Protein AF-A0A2V9V6I6-F1 (afdb_monomer_lite)

Sequence (101 aa):
MLLALAAGFSSFAAPSWWASCIDMSPNYSGSLSGLMNTCANVAGGIAPIMTAHLATAFGWTTALDVAALVSFSGGVIWLAVDASDNIETDAEYRLREVGAI

Secondary structure (DSSP, 8-state):
-HHHHHHHHHHHHHHHHHHHHHHS-TTTHHHHHHHHHHHHHHHHHHHHHHHHHHHHHH-HHHHHHHHHHHHHHHHHHHTT--TT--HHHHHHHHHHHTT--

pLDDT: mean 71.97, std 7.77, range [55.78, 87.06]

Radius of gyration: 18.51 Å; chains: 1; bounding box: 33×31×56 Å

Structure (mmCIF, N/CA/C/O backbone):
data_AF-A0A2V9V6I6-F1
#
_entry.id   AF-A0A2V9V6I6-F1
#
loop_
_atom_site.group_PDB
_atom_site.id
_atom_site.type_symbol
_atom_site.label_atom_id
_atom_site.label_alt_id
_atom_site.label_comp_id
_atom_site.label_asym_id
_atom_site.label_entity_id
_atom_site.label_seq_id
_atom_site.pdbx_PDB_ins_code
_atom_site.Cartn_x
_atom_site.Cartn_y
_atom_site.Cartn_z
_atom_site.occupancy
_atom_site.B_iso_or_equiv
_atom_site.auth_seq_id
_atom_site.auth_comp_id
_atom_site.auth_asym_id
_atom_site.auth_atom_id
_atom_site.pdbx_PDB_model_num
ATOM 1 N N . MET A 1 1 ? -2.659 -17.342 13.692 1.00 61.59 1 MET A N 1
ATOM 2 C CA . MET A 1 1 ? -2.327 -18.184 12.518 1.00 61.59 1 MET A CA 1
ATOM 3 C C . MET A 1 1 ? -2.794 -17.571 11.202 1.00 61.59 1 MET A C 1
ATOM 5 O O . MET A 1 1 ? -1.963 -17.448 10.319 1.00 61.59 1 MET A O 1
ATOM 9 N N . LEU A 1 2 ? -4.038 -17.084 11.084 1.00 75.44 2 LEU A N 1
ATOM 10 C CA . LEU A 1 2 ? -4.510 -16.371 9.878 1.00 75.44 2 LEU A CA 1
ATOM 11 C C . LEU A 1 2 ? -3.657 -15.137 9.511 1.00 75.44 2 LEU A C 1
ATOM 13 O O . LEU A 1 2 ? -3.282 -14.981 8.357 1.00 75.44 2 LEU A O 1
ATOM 17 N N . LEU A 1 3 ? -3.259 -14.321 10.497 1.00 73.62 3 LEU A N 1
ATOM 18 C CA . LEU A 1 3 ? -2.370 -13.166 10.271 1.00 73.62 3 LEU A CA 1
ATOM 19 C C . LEU A 1 3 ? -0.971 -13.562 9.774 1.00 73.62 3 LEU A C 1
ATOM 21 O O . LEU A 1 3 ? -0.406 -12.883 8.927 1.00 73.62 3 LEU A O 1
ATOM 25 N N . ALA A 1 4 ? -0.420 -14.669 10.280 1.00 78.75 4 ALA A N 1
ATOM 26 C CA . ALA A 1 4 ? 0.888 -15.164 9.847 1.00 78.75 4 ALA A CA 1
ATOM 27 C C . ALA A 1 4 ? 0.831 -15.700 8.411 1.00 78.75 4 ALA A C 1
ATOM 29 O O . ALA A 1 4 ? 1.759 -15.486 7.639 1.00 78.75 4 ALA A O 1
ATOM 30 N N . LEU A 1 5 ? -0.281 -16.344 8.039 1.00 79.00 5 LEU A N 1
ATOM 31 C CA . LEU A 1 5 ? -0.520 -16.785 6.670 1.00 79.00 5 LEU A CA 1
ATOM 32 C C . LEU A 1 5 ? -0.643 -15.584 5.721 1.00 79.00 5 LEU A C 1
ATOM 34 O O . LEU A 1 5 ? 0.020 -15.563 4.690 1.00 79.00 5 LEU A O 1
ATOM 38 N N . ALA A 1 6 ? -1.407 -14.555 6.104 1.00 75.81 6 ALA A N 1
ATOM 39 C CA . ALA A 1 6 ? -1.513 -13.311 5.341 1.00 75.81 6 ALA A CA 1
ATOM 40 C C . ALA A 1 6 ? -0.147 -12.618 5.172 1.00 75.81 6 ALA A C 1
ATOM 42 O O . ALA A 1 6 ? 0.223 -12.262 4.058 1.00 75.81 6 ALA A O 1
ATOM 43 N N . ALA A 1 7 ? 0.646 -12.508 6.244 1.00 75.06 7 ALA A N 1
ATOM 44 C CA . ALA A 1 7 ? 2.001 -11.956 6.178 1.00 75.06 7 ALA A CA 1
ATOM 45 C C . ALA A 1 7 ? 2.937 -12.789 5.279 1.00 75.06 7 ALA A C 1
ATOM 47 O O . ALA A 1 7 ? 3.765 -12.229 4.557 1.00 75.06 7 ALA A O 1
ATOM 48 N N . GLY A 1 8 ? 2.781 -14.116 5.284 1.00 76.88 8 GLY A N 1
ATOM 49 C CA . GLY A 1 8 ? 3.482 -15.020 4.374 1.00 76.88 8 GLY A CA 1
ATOM 50 C C . GLY A 1 8 ? 3.141 -14.752 2.905 1.00 76.88 8 GLY A C 1
ATOM 51 O O . GLY A 1 8 ? 4.050 -14.600 2.093 1.00 76.88 8 GLY A O 1
ATOM 52 N N . PHE A 1 9 ? 1.855 -14.607 2.570 1.00 76.25 9 PHE A N 1
ATOM 53 C CA . PHE A 1 9 ? 1.419 -14.260 1.211 1.00 76.25 9 PHE A CA 1
ATOM 54 C C . PHE A 1 9 ? 1.922 -12.881 0.765 1.00 76.25 9 PHE A C 1
ATOM 56 O O . PHE A 1 9 ? 2.436 -12.755 -0.345 1.00 76.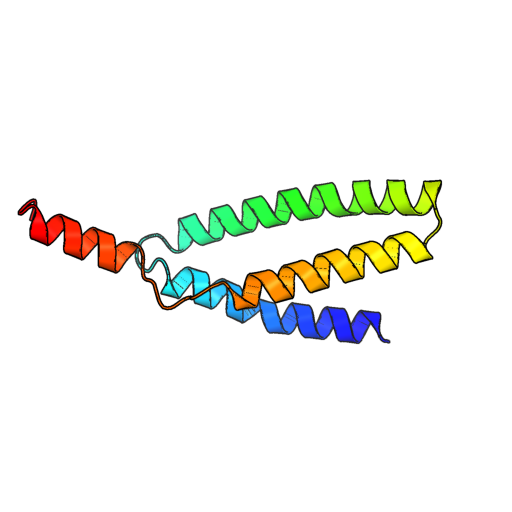25 9 PHE A O 1
ATOM 63 N N . SER A 1 10 ? 1.873 -11.867 1.633 1.00 75.25 10 SER A N 1
ATOM 64 C CA . SER A 1 10 ? 2.431 -10.540 1.328 1.00 75.25 10 SER A CA 1
ATOM 65 C C . SER A 1 10 ? 3.940 -10.579 1.075 1.00 75.25 10 SER A C 1
ATOM 67 O O . SER A 1 10 ? 4.449 -9.857 0.220 1.00 75.25 10 SER A O 1
ATOM 69 N N . SER A 1 11 ? 4.662 -11.453 1.781 1.00 75.19 11 SER A N 1
ATOM 70 C CA . SER A 1 11 ? 6.103 -11.644 1.575 1.00 75.19 11 SER A CA 1
ATOM 71 C C . SER A 1 11 ? 6.406 -12.360 0.257 1.00 75.19 11 SER A C 1
ATOM 73 O O . SER A 1 11 ? 7.461 -12.148 -0.328 1.00 75.19 11 SER A O 1
ATOM 75 N N . PHE A 1 12 ? 5.476 -13.177 -0.241 1.00 75.12 12 PHE A N 1
ATOM 76 C CA . PHE A 1 12 ? 5.594 -13.829 -1.545 1.00 75.12 12 PHE A CA 1
ATOM 77 C C . PHE A 1 12 ? 5.329 -12.865 -2.707 1.00 75.12 12 PHE A C 1
ATOM 79 O O . PHE A 1 12 ? 5.919 -13.009 -3.773 1.00 75.12 12 PHE A O 1
ATOM 86 N N . ALA A 1 13 ? 4.494 -11.847 -2.483 1.00 71.31 13 ALA A N 1
ATOM 87 C CA . ALA A 1 13 ? 4.304 -10.754 -3.430 1.00 71.31 13 ALA A CA 1
ATOM 88 C C . ALA A 1 13 ? 5.526 -9.821 -3.501 1.00 71.31 13 ALA A C 1
ATOM 90 O O . ALA A 1 13 ? 5.706 -9.163 -4.519 1.00 71.31 13 ALA A O 1
ATOM 91 N N . ALA A 1 14 ? 6.383 -9.789 -2.465 1.00 73.25 14 ALA A N 1
ATOM 92 C CA . ALA A 1 14 ? 7.625 -9.005 -2.428 1.00 73.25 14 ALA A CA 1
ATOM 93 C C . ALA A 1 14 ? 8.408 -9.015 -3.756 1.00 73.25 14 ALA A C 1
ATOM 95 O O . ALA A 1 14 ? 8.501 -7.979 -4.407 1.00 73.25 14 ALA A O 1
ATOM 96 N N . PRO A 1 15 ? 8.926 -10.164 -4.216 1.00 73.00 15 PRO A N 1
ATOM 97 C CA . PRO A 1 15 ? 9.731 -10.227 -5.431 1.00 73.00 15 PRO A CA 1
ATOM 98 C C . PRO A 1 15 ? 8.979 -9.814 -6.701 1.00 73.00 15 PRO A C 1
ATOM 100 O O . PRO A 1 15 ? 9.610 -9.259 -7.596 1.00 73.00 15 PRO A O 1
ATOM 103 N N . SER A 1 16 ? 7.661 -10.044 -6.798 1.00 75.19 16 SER A N 1
ATOM 104 C CA . SER A 1 16 ? 6.916 -9.724 -8.022 1.00 75.19 16 SER A CA 1
ATOM 105 C C . SER A 1 16 ? 6.827 -8.223 -8.276 1.00 75.19 16 SER A C 1
ATOM 107 O O . SER A 1 16 ? 6.958 -7.815 -9.423 1.00 75.19 16 SER A O 1
ATOM 109 N N . TRP A 1 17 ? 6.690 -7.387 -7.239 1.00 70.50 17 TRP A N 1
ATOM 110 C CA . TRP A 1 17 ? 6.644 -5.938 -7.459 1.00 70.50 17 TRP A CA 1
ATOM 111 C C . TRP A 1 17 ? 7.997 -5.316 -7.769 1.00 70.50 17 TRP A C 1
ATOM 113 O O . TRP A 1 17 ? 8.079 -4.414 -8.599 1.00 70.50 17 TRP A O 1
ATOM 123 N N . TRP A 1 18 ? 9.067 -5.851 -7.186 1.00 72.00 18 TRP A N 1
ATOM 124 C CA . TRP A 1 18 ? 10.424 -5.470 -7.570 1.00 72.00 18 TRP A CA 1
ATOM 125 C C . TRP A 1 18 ? 10.746 -5.865 -9.013 1.00 72.00 18 TRP A C 1
ATOM 127 O O . TRP A 1 18 ? 11.323 -5.058 -9.738 1.00 72.00 18 TRP A O 1
ATOM 137 N N . ALA A 1 19 ? 10.344 -7.066 -9.441 1.00 72.69 19 ALA A N 1
ATOM 138 C CA . ALA A 1 19 ? 10.527 -7.528 -10.814 1.00 72.69 19 ALA A CA 1
ATOM 139 C C . ALA A 1 19 ? 9.767 -6.646 -11.816 1.00 72.69 19 ALA A C 1
ATOM 141 O O . ALA A 1 19 ? 10.376 -6.165 -12.764 1.00 72.69 19 ALA A O 1
ATOM 142 N N . SER A 1 20 ? 8.496 -6.317 -11.550 1.00 70.75 20 SER A N 1
ATOM 143 C CA . SER A 1 20 ? 7.720 -5.412 -12.411 1.00 70.75 20 SER A CA 1
ATOM 144 C C . SER A 1 20 ? 8.353 -4.023 -12.546 1.00 70.75 20 SER A C 1
ATOM 146 O O . SER A 1 20 ? 8.335 -3.454 -13.630 1.00 70.75 20 SER A O 1
ATOM 148 N N . CYS A 1 21 ? 8.960 -3.470 -11.489 1.00 66.75 21 CYS A N 1
ATOM 149 C CA . CYS A 1 21 ? 9.686 -2.199 -11.588 1.00 66.75 21 CYS A CA 1
ATOM 150 C C . CYS A 1 21 ? 10.977 -2.285 -12.421 1.00 66.75 21 CYS A C 1
ATOM 152 O O . CYS A 1 21 ? 11.404 -1.284 -12.995 1.00 66.75 21 CYS A O 1
ATOM 154 N N . ILE A 1 22 ? 11.630 -3.448 -12.446 1.00 69.25 22 ILE A N 1
ATOM 155 C CA . ILE A 1 22 ? 12.825 -3.687 -13.264 1.00 69.25 22 ILE A CA 1
ATOM 156 C C . ILE A 1 22 ? 12.425 -3.864 -14.730 1.00 69.25 22 ILE A C 1
ATOM 158 O O . ILE A 1 22 ? 13.046 -3.241 -15.588 1.00 69.25 22 ILE A O 1
ATOM 162 N N . ASP A 1 23 ? 11.373 -4.643 -14.994 1.00 66.81 23 ASP A N 1
ATOM 163 C CA . ASP A 1 23 ? 10.858 -4.864 -16.345 1.00 66.81 23 ASP A CA 1
ATOM 164 C C . ASP A 1 23 ? 10.339 -3.554 -16.956 1.00 66.81 23 ASP A C 1
ATOM 166 O O . ASP A 1 23 ? 10.794 -3.172 -18.025 1.00 66.81 23 ASP A O 1
ATOM 170 N N . MET A 1 24 ? 9.513 -2.784 -16.236 1.00 63.50 24 MET A N 1
ATOM 171 C CA . MET A 1 24 ? 8.875 -1.558 -16.747 1.00 63.50 24 MET A CA 1
ATOM 172 C C . MET A 1 24 ? 9.845 -0.380 -16.997 1.00 63.50 24 MET A C 1
ATOM 174 O O . MET A 1 24 ? 9.483 0.592 -17.664 1.00 63.50 24 MET A O 1
ATOM 178 N N . SER A 1 25 ? 11.064 -0.422 -16.443 1.00 59.84 25 SER A N 1
ATOM 179 C CA . SER A 1 25 ? 12.044 0.676 -16.491 1.00 59.84 25 SER A CA 1
ATOM 180 C C . SER A 1 25 ? 13.500 0.156 -16.486 1.00 59.84 25 SER A C 1
ATOM 182 O O . SER A 1 25 ? 14.201 0.299 -15.474 1.00 59.84 25 SER A O 1
ATOM 184 N N . PRO A 1 26 ? 14.009 -0.399 -17.599 1.00 60.16 26 PRO A N 1
ATOM 185 C CA . PRO A 1 26 ? 15.340 -1.005 -17.644 1.00 60.16 26 PRO A CA 1
ATOM 186 C C . PRO A 1 26 ? 16.507 -0.021 -17.408 1.00 60.16 26 PRO A C 1
ATOM 188 O O . PRO A 1 26 ? 17.480 -0.414 -16.763 1.00 60.16 26 PRO A O 1
ATOM 191 N N . ASN A 1 27 ? 16.430 1.256 -17.820 1.00 59.31 27 ASN A N 1
ATOM 192 C CA . ASN A 1 27 ? 17.491 2.248 -17.552 1.00 59.31 27 ASN A CA 1
ATOM 193 C C . ASN A 1 27 ? 17.288 3.064 -16.257 1.00 59.31 27 ASN A C 1
ATOM 195 O O . ASN A 1 27 ? 18.272 3.482 -15.646 1.00 59.31 27 ASN A O 1
ATOM 199 N N . TYR A 1 28 ? 16.046 3.265 -15.788 1.00 63.62 28 TYR A N 1
ATOM 200 C CA . TYR A 1 28 ? 15.731 4.047 -14.571 1.00 63.62 28 TYR A CA 1
ATOM 201 C C . TYR A 1 28 ? 15.188 3.210 -13.398 1.00 63.62 28 TYR A C 1
ATOM 203 O O . TYR A 1 28 ? 14.572 3.745 -12.471 1.00 63.62 28 TYR A O 1
ATOM 211 N N . SER A 1 29 ? 15.448 1.896 -13.395 1.00 64.81 29 SER A N 1
ATOM 212 C CA . SER A 1 29 ? 14.959 0.947 -12.378 1.00 64.81 29 SER A CA 1
ATOM 213 C C . SER A 1 29 ? 15.254 1.405 -10.939 1.00 64.81 29 SER A C 1
ATOM 215 O O . SER A 1 29 ? 14.417 1.268 -10.046 1.00 64.81 29 SER A O 1
ATOM 217 N N . GLY A 1 30 ? 16.410 2.045 -10.715 1.00 66.19 30 GLY A N 1
ATOM 218 C CA . GLY A 1 30 ? 16.792 2.604 -9.415 1.00 66.19 30 GLY A CA 1
ATOM 219 C C . GLY A 1 30 ? 15.914 3.774 -8.947 1.00 66.19 30 GLY A C 1
ATOM 220 O O . GLY A 1 30 ? 15.594 3.861 -7.762 1.00 66.19 30 GLY A O 1
ATOM 221 N N . SER A 1 31 ? 15.479 4.651 -9.856 1.00 72.31 31 SER A N 1
ATOM 222 C CA . SER A 1 31 ? 14.596 5.781 -9.534 1.00 72.31 31 SER A CA 1
ATOM 223 C C . SER A 1 31 ? 13.162 5.323 -9.278 1.00 72.31 31 SER A C 1
ATOM 225 O O . SER A 1 31 ? 12.537 5.799 -8.330 1.00 72.31 31 SER A O 1
ATOM 227 N N . LEU A 1 32 ? 12.663 4.362 -10.065 1.00 70.06 32 LEU A N 1
ATOM 228 C CA . LEU A 1 32 ? 11.335 3.772 -9.871 1.00 70.06 32 LEU A CA 1
ATOM 229 C C . LEU A 1 32 ? 11.259 2.999 -8.542 1.00 70.06 32 LEU A C 1
ATOM 231 O O . LEU A 1 32 ? 10.335 3.193 -7.754 1.00 70.06 32 LEU A O 1
ATOM 235 N N . SER A 1 33 ? 12.295 2.213 -8.240 1.00 73.06 33 SER A N 1
ATOM 236 C CA . SER A 1 33 ? 12.503 1.582 -6.932 1.00 73.06 33 SER A CA 1
ATOM 237 C C . SER A 1 33 ? 12.544 2.602 -5.786 1.00 73.06 33 SER A C 1
ATOM 239 O O . SER A 1 33 ? 11.911 2.409 -4.745 1.00 73.06 33 SER A O 1
ATOM 241 N N . GLY A 1 34 ? 13.248 3.721 -5.976 1.00 78.31 34 GLY A N 1
ATOM 242 C CA . GLY A 1 34 ? 13.305 4.806 -4.998 1.00 78.31 34 GLY A CA 1
ATOM 243 C C . GLY A 1 34 ? 11.934 5.429 -4.726 1.00 78.31 34 GLY A C 1
ATOM 244 O O . GLY A 1 34 ? 11.558 5.616 -3.566 1.00 78.31 34 GLY A O 1
ATOM 245 N N . LEU A 1 35 ? 11.151 5.696 -5.774 1.00 79.88 35 LEU A N 1
ATOM 246 C CA . LEU A 1 35 ? 9.783 6.205 -5.655 1.00 79.88 35 LEU A CA 1
ATOM 247 C C . LEU A 1 35 ? 8.905 5.224 -4.878 1.00 79.88 35 LEU A C 1
ATOM 249 O O . LEU A 1 35 ? 8.242 5.609 -3.917 1.00 79.88 35 LEU A O 1
ATOM 253 N N . MET A 1 36 ? 8.973 3.947 -5.233 1.00 77.81 36 MET A N 1
ATOM 254 C CA . MET A 1 36 ? 8.246 2.879 -4.561 1.00 77.81 36 MET A CA 1
ATOM 255 C C . MET A 1 36 ? 8.588 2.780 -3.070 1.00 77.81 36 MET A C 1
ATOM 257 O O . MET A 1 36 ? 7.692 2.667 -2.234 1.00 77.81 36 MET A O 1
ATOM 261 N N . ASN A 1 37 ? 9.867 2.901 -2.712 1.00 79.50 37 ASN A N 1
ATOM 262 C CA . ASN A 1 37 ? 10.309 2.897 -1.318 1.00 79.50 37 ASN A CA 1
ATOM 263 C C . ASN A 1 37 ? 9.823 4.147 -0.565 1.00 79.50 37 ASN A C 1
ATOM 265 O O . ASN A 1 37 ? 9.428 4.074 0.599 1.00 79.50 37 ASN A O 1
ATOM 269 N N . THR A 1 38 ? 9.780 5.295 -1.242 1.00 84.50 38 THR A N 1
ATOM 270 C CA . THR A 1 38 ? 9.252 6.542 -0.674 1.00 84.50 38 THR A CA 1
ATOM 271 C C . THR A 1 38 ? 7.757 6.410 -0.382 1.00 84.50 38 THR A C 1
ATOM 273 O O . THR A 1 38 ? 7.317 6.690 0.732 1.00 84.50 38 THR A O 1
ATOM 276 N N . CYS A 1 39 ? 6.982 5.898 -1.342 1.00 82.62 39 CYS A N 1
ATOM 277 C CA . CYS A 1 39 ? 5.562 5.606 -1.166 1.00 82.62 39 CYS A CA 1
ATOM 278 C C . CYS A 1 39 ? 5.327 4.592 -0.039 1.00 8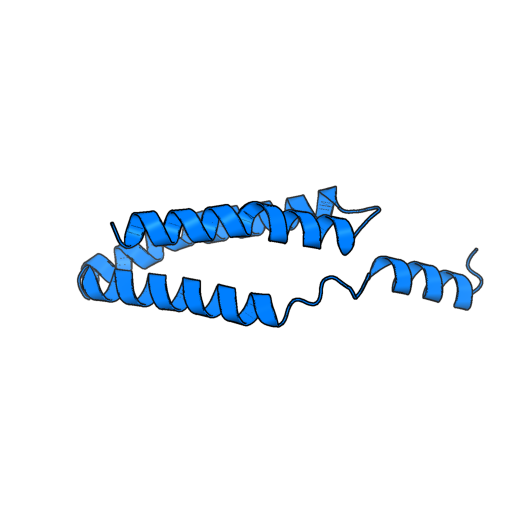2.62 39 CYS A C 1
ATOM 280 O O . CYS A 1 39 ? 4.449 4.806 0.796 1.00 82.62 39 CYS A O 1
ATOM 282 N N . ALA A 1 40 ? 6.139 3.532 0.034 1.00 79.56 40 ALA A N 1
ATOM 283 C CA . ALA A 1 40 ? 6.049 2.523 1.085 1.00 79.56 40 ALA A CA 1
ATOM 284 C C . ALA A 1 40 ? 6.317 3.107 2.481 1.00 79.56 40 ALA A C 1
ATOM 286 O O . ALA A 1 40 ? 5.581 2.808 3.418 1.00 79.56 40 ALA A O 1
ATOM 287 N N . ASN A 1 41 ? 7.317 3.982 2.628 1.00 83.94 41 ASN A N 1
ATOM 288 C CA . ASN A 1 41 ? 7.609 4.645 3.902 1.00 83.94 41 ASN A CA 1
ATOM 289 C C . ASN A 1 41 ? 6.498 5.620 4.317 1.00 83.94 41 ASN A C 1
ATOM 291 O O . ASN A 1 41 ? 6.107 5.646 5.484 1.00 83.94 41 ASN A O 1
ATOM 295 N N . VAL A 1 42 ? 5.941 6.383 3.372 1.00 87.06 42 VAL A N 1
ATOM 296 C CA . VAL A 1 42 ? 4.802 7.277 3.639 1.00 87.06 42 VAL A CA 1
ATOM 297 C C . VAL A 1 42 ? 3.575 6.471 4.073 1.00 87.06 42 VAL A C 1
ATOM 299 O O . VAL A 1 42 ? 2.973 6.771 5.105 1.00 87.06 42 VAL A O 1
ATOM 302 N N . ALA A 1 43 ? 3.240 5.402 3.347 1.00 80.19 43 ALA A N 1
ATOM 303 C CA . ALA A 1 43 ? 2.144 4.506 3.706 1.00 80.19 43 ALA A CA 1
ATOM 304 C C . ALA A 1 43 ? 2.378 3.832 5.069 1.00 80.19 43 ALA A C 1
ATOM 306 O O . ALA A 1 43 ? 1.466 3.773 5.891 1.00 80.19 43 ALA A O 1
ATOM 307 N N . GLY A 1 44 ? 3.610 3.394 5.344 1.00 81.56 44 GLY A N 1
ATOM 308 C CA . GLY A 1 44 ? 4.015 2.802 6.618 1.00 81.56 44 GLY A CA 1
ATOM 309 C C . GLY A 1 44 ? 3.915 3.764 7.804 1.00 81.56 44 GLY A C 1
ATOM 310 O O . GLY A 1 44 ? 3.635 3.320 8.913 1.00 81.56 44 GLY A O 1
ATOM 311 N N . GLY A 1 45 ? 4.076 5.072 7.582 1.00 83.50 45 GLY A N 1
ATOM 312 C CA . GLY A 1 45 ? 3.847 6.102 8.600 1.00 83.50 45 GLY A CA 1
ATOM 313 C C . GLY A 1 45 ? 2.364 6.409 8.832 1.00 83.50 45 GLY A C 1
ATOM 314 O O . GLY A 1 45 ? 1.941 6.606 9.970 1.00 83.50 45 GLY A O 1
ATOM 315 N N . ILE A 1 46 ? 1.551 6.404 7.772 1.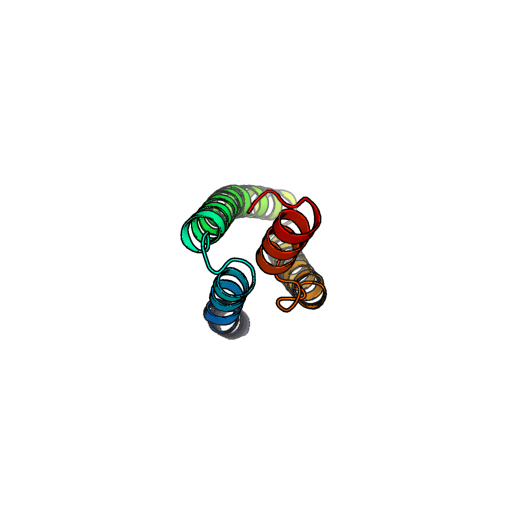00 83.12 46 ILE A N 1
ATOM 316 C CA . ILE A 1 46 ? 0.110 6.700 7.848 1.00 83.12 46 ILE A CA 1
ATOM 317 C C . ILE A 1 46 ? -0.681 5.513 8.425 1.00 83.12 46 ILE A C 1
ATOM 319 O O . ILE A 1 46 ? -1.621 5.708 9.198 1.00 83.12 46 ILE A O 1
ATOM 323 N N . ALA A 1 47 ? -0.283 4.279 8.105 1.00 76.81 47 ALA A N 1
ATOM 324 C CA . ALA A 1 47 ? -0.947 3.052 8.543 1.00 76.81 47 ALA A CA 1
ATOM 325 C C . ALA A 1 47 ? -1.154 2.939 10.072 1.00 76.81 47 ALA A C 1
ATOM 327 O O . ALA A 1 47 ? -2.291 2.691 10.489 1.00 76.81 47 ALA A O 1
ATOM 328 N N . PRO A 1 48 ? -0.142 3.142 10.943 1.00 77.38 48 PRO A N 1
ATOM 329 C CA . PRO A 1 48 ? -0.329 3.070 12.390 1.00 77.38 48 PRO A CA 1
ATOM 330 C C . PRO A 1 48 ? -1.202 4.209 12.921 1.00 77.38 48 PRO A C 1
ATOM 332 O O . PRO A 1 48 ? -1.951 3.986 13.867 1.00 77.38 48 PRO A O 1
ATOM 335 N N . ILE A 1 49 ? -1.174 5.394 12.300 1.00 82.56 49 ILE A N 1
ATOM 336 C CA . ILE A 1 49 ? -2.019 6.531 12.695 1.00 82.56 49 ILE A CA 1
ATOM 337 C C . ILE A 1 49 ? -3.492 6.208 12.422 1.00 82.56 49 ILE A C 1
ATOM 339 O O . ILE A 1 49 ? -4.329 6.354 13.313 1.00 82.56 49 ILE A O 1
ATOM 343 N N . MET A 1 50 ? -3.810 5.705 11.224 1.00 74.12 50 MET A N 1
ATOM 344 C CA . MET A 1 50 ? -5.176 5.289 10.889 1.00 74.12 50 MET A CA 1
ATOM 345 C C . MET A 1 50 ? -5.635 4.106 11.747 1.00 74.12 50 MET A C 1
ATOM 347 O O . MET A 1 50 ? -6.757 4.112 12.251 1.00 74.12 50 MET A O 1
ATOM 351 N N . THR A 1 51 ? -4.760 3.124 11.976 1.00 75.69 51 THR A N 1
ATOM 352 C CA . THR A 1 51 ? -5.065 1.951 12.810 1.00 75.69 51 THR A CA 1
ATOM 353 C C . THR A 1 51 ? -5.317 2.352 14.265 1.00 75.69 51 THR A C 1
ATOM 355 O O . THR A 1 51 ? -6.275 1.877 14.872 1.00 75.69 51 THR A O 1
ATOM 358 N N . ALA A 1 52 ? -4.518 3.269 14.822 1.00 77.00 52 ALA A N 1
ATOM 359 C CA . ALA A 1 52 ? -4.695 3.782 16.179 1.00 77.00 52 ALA A CA 1
ATOM 360 C C . ALA A 1 52 ? -5.992 4.593 16.327 1.00 77.00 52 ALA A C 1
ATOM 362 O O . ALA A 1 52 ? -6.724 4.406 17.301 1.00 77.00 52 ALA A O 1
ATOM 363 N N . HIS A 1 53 ? -6.322 5.444 15.349 1.00 76.44 53 HIS A N 1
ATOM 364 C CA . HIS A 1 53 ? -7.593 6.176 15.334 1.00 76.44 53 HIS A CA 1
ATOM 365 C C . HIS A 1 53 ? -8.801 5.237 15.282 1.00 76.44 53 HIS A C 1
ATOM 367 O O . HIS A 1 53 ? -9.787 5.438 15.989 1.00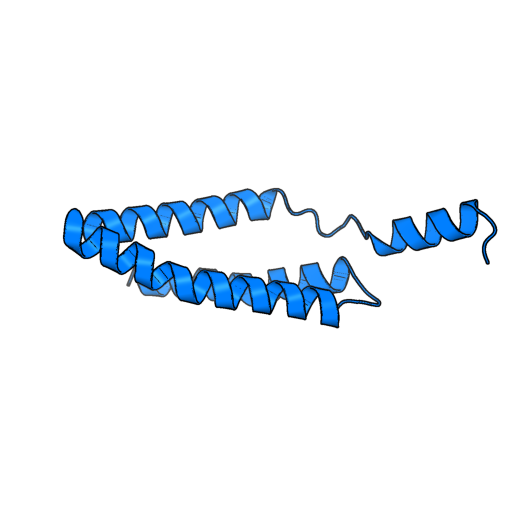 76.44 53 HIS A O 1
ATOM 373 N N . LEU A 1 54 ? -8.721 4.185 14.470 1.00 71.06 54 LEU A N 1
ATOM 374 C CA . LEU A 1 54 ? -9.828 3.257 14.283 1.00 71.06 54 LEU A CA 1
ATOM 375 C C . LEU A 1 54 ? -10.002 2.314 15.483 1.00 71.06 54 LEU A C 1
ATOM 377 O O . LEU A 1 54 ? -11.129 2.055 15.905 1.00 71.06 54 LEU A O 1
ATOM 381 N N . ALA A 1 55 ? -8.896 1.875 16.092 1.00 74.88 55 ALA A N 1
ATOM 382 C CA . ALA A 1 55 ? -8.915 1.055 17.301 1.00 74.88 55 ALA A CA 1
ATOM 383 C C . ALA A 1 55 ? -9.470 1.814 18.519 1.00 74.88 55 ALA A C 1
ATOM 385 O O . ALA A 1 55 ? -10.178 1.219 19.331 1.00 74.88 55 ALA A O 1
ATOM 386 N N . THR A 1 56 ? -9.182 3.116 18.640 1.00 73.25 56 THR A N 1
ATOM 387 C CA . THR A 1 56 ? -9.651 3.953 19.761 1.00 73.25 56 THR A CA 1
ATOM 388 C C . THR A 1 56 ? -11.118 4.358 19.639 1.00 73.25 56 THR A C 1
ATOM 390 O O . THR A 1 56 ? -11.801 4.430 20.657 1.00 73.25 56 THR A O 1
ATOM 393 N N . ALA A 1 57 ? -11.622 4.585 18.422 1.00 72.25 57 ALA A N 1
ATOM 394 C CA . ALA A 1 57 ? -13.005 5.013 18.203 1.00 72.25 57 ALA A CA 1
ATOM 395 C C . ALA A 1 57 ? -14.007 3.850 18.048 1.00 72.25 57 ALA A C 1
ATOM 397 O O . ALA A 1 57 ? -15.127 3.944 18.544 1.00 72.25 57 ALA A O 1
ATOM 398 N N . PHE A 1 58 ? -13.624 2.756 17.375 1.00 67.69 58 PHE A N 1
ATOM 399 C CA . PHE A 1 58 ? -14.549 1.689 16.954 1.00 67.69 58 PHE A CA 1
ATOM 400 C C . PHE A 1 58 ? -14.112 0.272 17.362 1.00 67.69 58 PHE A C 1
ATOM 402 O O . PHE A 1 58 ? -14.778 -0.703 17.008 1.00 67.69 58 PHE A O 1
ATOM 409 N N . GLY A 1 59 ? -13.013 0.138 18.110 1.00 73.50 59 GLY A N 1
ATOM 410 C CA . GLY A 1 59 ? -12.486 -1.147 18.564 1.00 73.50 59 GLY A CA 1
ATOM 411 C C . GLY A 1 59 ? -11.659 -1.897 17.511 1.00 73.50 59 GLY A C 1
ATOM 412 O O . GLY A 1 59 ? -11.693 -1.622 16.311 1.00 73.50 59 GLY A O 1
ATOM 413 N N . TRP A 1 60 ? -10.887 -2.878 17.980 1.00 74.62 60 TRP A N 1
ATOM 414 C CA . TRP A 1 60 ? -9.889 -3.602 17.182 1.00 74.62 60 TRP A CA 1
ATOM 415 C C . TRP A 1 60 ? -10.460 -4.382 15.989 1.00 74.62 60 TRP A C 1
ATOM 417 O O . TRP A 1 60 ? -9.757 -4.573 15.000 1.00 74.62 60 TRP A O 1
ATOM 427 N N . THR A 1 61 ? -11.726 -4.800 16.045 1.00 76.38 61 THR A N 1
ATOM 428 C CA . THR A 1 61 ? -12.374 -5.541 14.952 1.00 76.38 61 THR A CA 1
ATOM 429 C C . THR A 1 61 ? -12.478 -4.697 13.682 1.00 76.38 61 THR A C 1
ATOM 431 O O . THR A 1 61 ? -12.106 -5.160 12.609 1.00 76.38 61 THR A O 1
ATOM 434 N N . THR A 1 62 ? -12.898 -3.436 13.805 1.00 72.94 62 THR A N 1
ATOM 435 C CA . THR A 1 62 ? -13.023 -2.504 12.673 1.00 72.94 62 THR A CA 1
ATOM 436 C C . THR A 1 62 ? -11.653 -2.156 12.088 1.00 72.94 62 THR A C 1
ATOM 438 O O . THR A 1 62 ? -11.503 -2.033 10.876 1.00 72.94 62 THR A O 1
ATOM 441 N N . ALA A 1 63 ? -10.624 -2.062 12.938 1.00 74.44 63 ALA A N 1
ATOM 442 C CA . ALA A 1 63 ? -9.248 -1.840 12.499 1.00 74.44 63 ALA A CA 1
ATOM 443 C C . ALA A 1 63 ? -8.711 -2.989 11.630 1.00 74.44 63 ALA A C 1
ATOM 445 O O . ALA A 1 63 ? -8.061 -2.748 10.613 1.00 74.44 63 ALA A O 1
ATOM 446 N N . LEU A 1 64 ? -9.024 -4.232 12.002 1.00 76.56 64 LEU A N 1
ATOM 447 C CA . LEU A 1 64 ? -8.655 -5.413 11.223 1.00 76.56 64 LEU A CA 1
ATOM 448 C C . LEU A 1 64 ? -9.445 -5.514 9.911 1.00 76.56 64 LEU A C 1
ATOM 450 O O . LEU A 1 64 ? -8.869 -5.901 8.896 1.00 76.56 64 LEU A O 1
ATOM 454 N N . ASP A 1 65 ? -10.722 -5.126 9.911 1.00 78.44 65 ASP A N 1
ATOM 455 C CA . ASP A 1 65 ? -11.562 -5.113 8.706 1.00 78.44 65 ASP A CA 1
ATOM 456 C C . ASP A 1 65 ? -11.054 -4.097 7.666 1.00 78.44 65 ASP A C 1
ATOM 458 O O . ASP A 1 65 ? -10.880 -4.420 6.491 1.00 78.44 65 ASP A O 1
ATOM 462 N N . VAL A 1 66 ? -10.672 -2.894 8.109 1.00 76.94 66 VAL A N 1
ATOM 463 C CA . VAL A 1 66 ? -10.066 -1.879 7.230 1.00 76.94 66 VAL A CA 1
ATOM 464 C C . VAL A 1 66 ? -8.696 -2.316 6.713 1.00 76.94 66 VAL A C 1
ATOM 466 O O . VAL A 1 66 ? -8.402 -2.117 5.535 1.00 76.94 66 VAL A O 1
ATOM 469 N N . ALA A 1 67 ? -7.868 -2.960 7.540 1.00 77.31 67 ALA A N 1
ATOM 470 C CA . ALA A 1 67 ? -6.599 -3.523 7.080 1.00 77.31 67 ALA A CA 1
ATOM 471 C C . ALA A 1 67 ? -6.805 -4.607 6.004 1.00 77.31 67 ALA A C 1
ATOM 473 O O . ALA A 1 67 ? -6.048 -4.666 5.028 1.00 77.31 67 ALA A O 1
ATOM 474 N N . ALA A 1 68 ? -7.846 -5.435 6.146 1.00 78.69 68 ALA A N 1
ATOM 475 C CA . ALA A 1 68 ? -8.219 -6.431 5.148 1.00 78.69 68 ALA A CA 1
ATOM 476 C C . ALA A 1 68 ? -8.7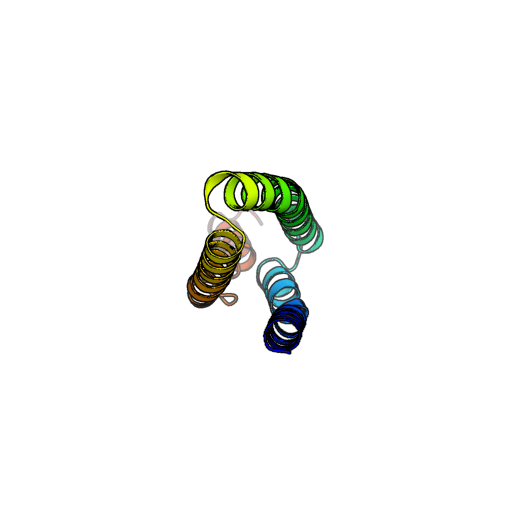07 -5.780 3.845 1.00 78.69 68 ALA A C 1
ATOM 478 O O . ALA A 1 68 ? -8.252 -6.175 2.773 1.00 78.69 68 ALA A O 1
ATOM 479 N N . LEU A 1 69 ? -9.552 -4.745 3.919 1.00 81.50 69 LEU A N 1
ATOM 480 C CA . LEU A 1 69 ? -10.023 -3.990 2.751 1.00 81.50 69 LEU A CA 1
ATOM 481 C C . LEU A 1 69 ? -8.884 -3.289 2.007 1.00 81.50 69 LEU A C 1
ATOM 483 O O . LEU A 1 69 ? -8.816 -3.370 0.782 1.00 81.50 69 LEU A O 1
ATOM 487 N N . VAL A 1 70 ? -7.960 -2.649 2.729 1.00 80.50 70 VAL A N 1
ATOM 488 C CA . VAL A 1 70 ? -6.770 -2.027 2.130 1.00 80.50 70 VAL A CA 1
ATOM 489 C C . VAL A 1 70 ? -5.929 -3.082 1.417 1.00 80.50 70 VAL A C 1
ATOM 491 O O . VAL A 1 70 ? -5.596 -2.905 0.246 1.00 80.50 70 VAL A O 1
ATOM 494 N N . SER A 1 71 ? -5.662 -4.213 2.074 1.00 78.44 71 SER A N 1
ATOM 495 C CA . SER A 1 71 ? -4.887 -5.310 1.480 1.00 78.44 71 SER A CA 1
ATOM 496 C C . SER A 1 71 ? -5.578 -5.899 0.245 1.00 78.44 71 SER A C 1
ATOM 498 O O . SER A 1 71 ? -4.927 -6.162 -0.765 1.00 78.44 71 SER A O 1
ATOM 500 N N . PHE A 1 72 ? -6.902 -6.058 0.291 1.00 82.12 72 PHE A N 1
ATOM 501 C CA . PHE A 1 72 ? -7.698 -6.551 -0.830 1.00 82.12 72 PHE A CA 1
ATOM 502 C C . PHE A 1 72 ? -7.689 -5.570 -2.005 1.00 82.12 72 PHE A C 1
ATOM 504 O O . PHE A 1 72 ? -7.434 -5.971 -3.135 1.00 82.12 72 PHE A O 1
ATOM 511 N N . SER A 1 73 ? -7.896 -4.276 -1.742 1.00 81.69 73 SER A N 1
ATOM 512 C CA . SER A 1 73 ? -7.855 -3.236 -2.775 1.00 81.69 73 SER A CA 1
ATOM 513 C C . SER A 1 73 ? -6.481 -3.143 -3.443 1.00 81.69 73 SER A C 1
ATOM 515 O O . SER A 1 73 ? -6.411 -3.046 -4.664 1.00 81.69 73 SER A O 1
ATOM 517 N N . GLY A 1 74 ? -5.394 -3.287 -2.674 1.00 76.44 74 GLY A N 1
ATOM 518 C CA . GLY A 1 74 ? -4.035 -3.380 -3.207 1.00 76.44 74 GLY A CA 1
ATOM 519 C C . GLY A 1 74 ? -3.857 -4.575 -4.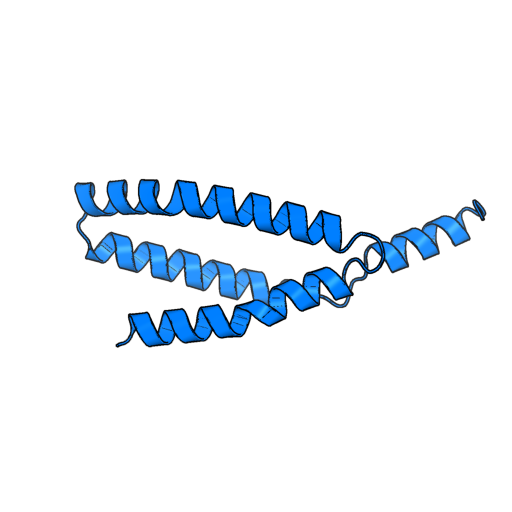144 1.00 76.44 74 GLY A C 1
ATOM 520 O O . GLY A 1 74 ? -3.321 -4.415 -5.236 1.00 76.44 74 GLY A O 1
ATOM 521 N N . GLY A 1 75 ? -4.374 -5.749 -3.769 1.00 75.38 75 GLY A N 1
ATOM 522 C CA . GLY A 1 75 ? -4.368 -6.933 -4.632 1.00 75.38 75 GLY A CA 1
ATOM 523 C C . GLY A 1 75 ? -5.207 -6.770 -5.905 1.00 75.38 75 GLY A C 1
ATOM 524 O O . GLY A 1 75 ? -4.799 -7.224 -6.967 1.00 75.38 75 GLY A O 1
ATOM 525 N N . VAL A 1 76 ? -6.352 -6.087 -5.832 1.00 79.56 76 VAL A N 1
ATOM 526 C CA . VAL A 1 76 ? -7.195 -5.806 -7.010 1.00 79.56 76 VAL A CA 1
ATOM 527 C C . VAL A 1 76 ? -6.510 -4.825 -7.959 1.00 79.56 76 VAL A C 1
ATOM 529 O O . VAL A 1 76 ? -6.506 -5.053 -9.165 1.00 79.56 76 VAL A O 1
ATOM 532 N N . ILE A 1 77 ? -5.898 -3.763 -7.430 1.00 78.56 77 ILE A N 1
ATOM 533 C CA . ILE A 1 77 ? -5.115 -2.809 -8.227 1.00 78.56 77 ILE A CA 1
ATOM 534 C C . ILE A 1 77 ? -3.923 -3.521 -8.876 1.00 78.56 77 ILE A C 1
ATOM 536 O O . ILE A 1 77 ? -3.623 -3.255 -10.034 1.00 78.56 77 ILE A O 1
ATOM 540 N N . TRP A 1 78 ? -3.300 -4.474 -8.176 1.00 70.38 78 TRP A N 1
ATOM 541 C CA . TRP A 1 78 ? -2.209 -5.290 -8.714 1.00 70.38 78 TRP A CA 1
ATOM 542 C C . TRP A 1 78 ? -2.610 -6.078 -9.967 1.00 70.38 78 TRP A C 1
ATOM 544 O O . TRP A 1 78 ? -1.806 -6.222 -10.878 1.00 70.38 78 TRP A O 1
ATOM 554 N N . LEU A 1 79 ? -3.862 -6.539 -10.062 1.00 71.50 79 LEU A N 1
ATOM 555 C CA . LEU A 1 79 ? -4.360 -7.219 -11.265 1.00 71.50 79 LEU A CA 1
ATOM 556 C C . LEU A 1 79 ? -4.498 -6.286 -12.478 1.00 71.50 79 LEU A C 1
ATOM 558 O O . LEU A 1 79 ? -4.570 -6.771 -13.602 1.00 71.50 79 LEU A O 1
ATOM 562 N N . ALA A 1 80 ? -4.552 -4.971 -12.260 1.00 67.50 80 ALA A N 1
ATOM 563 C CA . ALA A 1 80 ? -4.573 -3.966 -13.319 1.00 67.50 80 ALA A CA 1
ATOM 564 C C . ALA A 1 80 ? -3.168 -3.459 -13.697 1.00 67.50 80 ALA A C 1
ATOM 566 O O . ALA A 1 80 ? -3.042 -2.701 -14.657 1.00 67.50 80 ALA A O 1
ATOM 567 N N . VAL A 1 81 ? -2.122 -3.845 -12.955 1.00 67.12 81 VAL A N 1
ATOM 568 C CA . VAL A 1 81 ? -0.732 -3.504 -13.281 1.00 67.12 81 VAL A CA 1
ATOM 569 C C . VAL A 1 81 ? -0.242 -4.460 -14.366 1.00 67.12 81 VAL A C 1
ATOM 571 O O . VAL A 1 81 ? 0.105 -5.607 -14.093 1.00 67.12 81 VAL A O 1
ATOM 574 N N . ASP A 1 82 ? -0.220 -3.977 -15.606 1.00 61.00 82 ASP A N 1
ATOM 575 C CA . ASP A 1 82 ? 0.414 -4.670 -16.725 1.00 61.00 82 ASP A CA 1
ATOM 576 C C . ASP A 1 82 ? 1.905 -4.300 -16.767 1.00 61.00 82 ASP A C 1
ATOM 578 O O . ASP A 1 82 ? 2.273 -3.157 -17.034 1.00 61.00 82 ASP A O 1
ATOM 582 N N . ALA A 1 83 ? 2.771 -5.263 -16.444 1.00 56.56 83 ALA A N 1
ATOM 583 C CA . ALA A 1 83 ? 4.226 -5.091 -16.452 1.00 56.56 83 ALA A CA 1
ATOM 584 C C . ALA A 1 83 ? 4.849 -5.235 -17.858 1.00 56.56 83 ALA A C 1
ATOM 586 O O . ALA A 1 83 ? 6.069 -5.216 -17.986 1.00 56.56 83 ALA A O 1
ATOM 587 N N . SER A 1 84 ? 4.032 -5.410 -18.901 1.00 55.94 84 SER A N 1
ATOM 588 C CA . SER A 1 84 ? 4.483 -5.609 -20.285 1.00 55.94 84 SER A CA 1
ATOM 589 C C . SER A 1 84 ? 4.569 -4.296 -21.069 1.00 55.94 84 SER A C 1
ATOM 591 O O . SER A 1 84 ? 5.194 -4.263 -22.131 1.00 55.94 84 SER A O 1
ATOM 593 N N . ASP A 1 85 ? 3.955 -3.220 -20.562 1.00 55.78 85 ASP A N 1
ATOM 594 C CA . ASP A 1 85 ? 3.948 -1.905 -21.205 1.00 55.78 85 ASP A CA 1
ATOM 595 C C . ASP A 1 85 ? 5.190 -1.104 -20.777 1.00 55.78 85 ASP A C 1
ATOM 597 O O . ASP A 1 85 ? 5.225 -0.392 -19.768 1.00 55.78 85 ASP A O 1
ATOM 601 N N . ASN A 1 86 ? 6.277 -1.307 -21.520 1.00 57.09 86 ASN A N 1
ATOM 602 C CA . ASN A 1 86 ? 7.564 -0.674 -21.261 1.00 57.09 86 ASN A CA 1
ATOM 603 C C . ASN A 1 86 ? 7.533 0.791 -21.704 1.00 57.09 86 ASN A C 1
ATOM 605 O O . ASN A 1 86 ? 7.731 1.106 -22.879 1.00 57.09 86 ASN A O 1
ATOM 609 N N . ILE A 1 87 ? 7.368 1.692 -20.736 1.00 58.06 87 ILE A N 1
ATOM 610 C CA . ILE A 1 87 ? 7.347 3.155 -20.922 1.00 58.06 87 ILE A CA 1
ATOM 611 C C . ILE A 1 87 ? 8.616 3.649 -21.648 1.00 58.06 87 ILE A C 1
ATOM 613 O O . ILE A 1 87 ? 8.595 4.626 -22.393 1.00 58.06 87 ILE A O 1
ATOM 617 N N . GLU A 1 88 ? 9.734 2.947 -21.459 1.00 59.44 88 GLU A N 1
ATOM 618 C CA . GLU A 1 88 ? 11.010 3.263 -22.101 1.00 59.44 88 GLU A CA 1
ATOM 619 C C . GLU A 1 88 ? 11.113 2.757 -23.547 1.00 59.44 88 GLU A C 1
ATOM 621 O O . GLU A 1 88 ? 11.702 3.435 -24.384 1.00 59.44 88 GLU A O 1
ATOM 626 N N . THR A 1 89 ? 10.482 1.621 -23.878 1.00 59.31 89 THR A N 1
ATOM 627 C CA . THR A 1 89 ? 10.381 1.162 -25.276 1.00 59.31 89 THR A CA 1
ATOM 628 C C . THR A 1 89 ? 9.529 2.130 -26.100 1.00 59.31 89 THR A C 1
ATOM 630 O O . THR A 1 89 ? 9.880 2.416 -27.243 1.00 59.31 89 THR A O 1
ATOM 633 N N . ASP A 1 90 ? 8.468 2.695 -25.512 1.00 60.28 90 ASP A N 1
ATOM 634 C CA . ASP A 1 90 ? 7.659 3.743 -26.148 1.00 60.28 90 ASP A CA 1
ATOM 635 C C . ASP A 1 90 ? 8.451 5.051 -26.316 1.00 60.28 90 ASP A C 1
ATOM 637 O O . ASP A 1 90 ? 8.483 5.621 -27.406 1.00 60.28 90 ASP A O 1
ATOM 641 N N . ALA A 1 91 ? 9.188 5.492 -25.289 1.00 61.97 91 ALA A N 1
ATOM 642 C CA . ALA A 1 91 ? 10.022 6.691 -25.379 1.00 61.97 91 ALA A CA 1
ATOM 643 C C . ALA A 1 91 ? 11.139 6.557 -26.431 1.00 61.97 91 ALA A C 1
ATOM 645 O O . ALA A 1 91 ? 11.331 7.466 -27.238 1.00 61.97 91 ALA A O 1
ATOM 646 N N . GLU A 1 92 ? 11.850 5.427 -26.475 1.00 62.72 92 GLU A N 1
ATOM 647 C CA . GLU A 1 92 ? 12.902 5.182 -27.468 1.00 62.72 92 GLU A CA 1
ATOM 648 C C . GLU A 1 92 ? 12.324 5.072 -28.892 1.00 62.72 92 GLU A C 1
ATOM 650 O O . GLU A 1 92 ? 12.895 5.622 -29.837 1.00 62.72 92 GLU A O 1
ATOM 655 N N . TYR A 1 93 ? 11.153 4.443 -29.058 1.00 62.66 93 TYR A N 1
ATOM 656 C CA . TYR A 1 93 ? 10.436 4.392 -30.337 1.00 62.66 93 TYR A CA 1
ATOM 657 C C . TYR A 1 93 ? 10.022 5.789 -30.813 1.00 62.66 93 TYR A C 1
ATOM 659 O O . TYR A 1 93 ? 10.285 6.160 -31.958 1.00 62.66 93 TYR A O 1
ATOM 667 N N . ARG A 1 94 ? 9.450 6.601 -29.918 1.00 61.62 94 ARG A N 1
ATOM 668 C CA . ARG A 1 94 ? 9.035 7.977 -30.209 1.00 61.62 94 ARG A CA 1
ATOM 669 C C . ARG A 1 94 ? 10.226 8.846 -30.584 1.00 61.62 94 ARG A C 1
ATOM 671 O O . ARG A 1 94 ? 10.142 9.576 -31.560 1.00 61.62 94 ARG A O 1
ATOM 678 N N . LEU A 1 95 ? 11.350 8.741 -29.874 1.00 65.06 95 LEU A N 1
ATOM 679 C CA . LEU A 1 95 ? 12.570 9.501 -30.173 1.00 65.06 95 LEU A CA 1
ATOM 680 C C . LEU A 1 95 ? 13.194 9.121 -31.528 1.00 65.06 95 LEU A C 1
ATOM 682 O O . LEU A 1 95 ? 13.709 10.002 -32.221 1.00 65.06 95 LEU A O 1
ATOM 686 N N . ARG A 1 96 ? 13.084 7.850 -31.942 1.00 65.00 96 ARG A N 1
ATOM 687 C CA . ARG A 1 96 ? 13.454 7.392 -33.295 1.00 65.00 96 ARG A CA 1
ATOM 688 C C . ARG A 1 96 ? 12.482 7.896 -34.364 1.00 65.00 96 ARG A C 1
ATOM 690 O O . ARG A 1 96 ? 12.928 8.281 -35.440 1.00 65.00 96 ARG A O 1
ATOM 697 N N . GLU A 1 97 ? 11.181 7.955 -34.075 1.00 66.31 97 GLU A N 1
ATOM 698 C CA . GLU A 1 97 ? 10.172 8.547 -34.970 1.00 66.31 97 GLU A CA 1
ATOM 699 C C . GLU A 1 97 ? 10.415 10.042 -35.228 1.00 66.31 97 GLU A C 1
ATOM 701 O O . GLU A 1 97 ? 10.251 10.499 -36.359 1.00 66.31 97 GLU A O 1
ATOM 706 N N . VAL A 1 98 ? 10.829 10.813 -34.212 1.00 73.94 98 VAL A N 1
ATOM 707 C CA . VAL A 1 98 ? 11.109 12.255 -34.376 1.00 73.94 98 VAL A CA 1
ATOM 708 C C . VAL A 1 98 ? 12.499 12.546 -34.962 1.00 73.94 98 VAL A C 1
ATOM 710 O O . VAL A 1 98 ? 12.856 13.714 -35.119 1.00 73.94 98 VAL A O 1
ATOM 713 N N . GLY A 1 99 ? 13.290 11.517 -35.292 1.00 59.28 99 GLY A N 1
ATOM 714 C CA . GLY A 1 99 ? 14.627 11.664 -35.883 1.00 59.28 99 GLY A CA 1
ATOM 715 C C . GLY A 1 99 ? 15.631 12.387 -34.979 1.00 59.28 99 GLY A C 1
ATOM 716 O O . GLY A 1 99 ? 16.556 13.026 -35.476 1.00 59.28 99 GLY A O 1
ATOM 717 N N . ALA A 1 100 ? 15.423 12.337 -33.658 1.00 66.44 100 ALA A N 1
ATOM 718 C CA . ALA A 1 100 ? 16.297 12.981 -32.677 1.00 66.44 100 ALA A CA 1
ATOM 719 C C . ALA A 1 100 ? 17.600 12.193 -32.421 1.00 66.44 100 ALA A C 1
ATOM 721 O O . ALA A 1 100 ? 18.505 12.720 -31.771 1.00 66.44 100 ALA A O 1
ATOM 722 N N . ILE A 1 101 ? 17.696 10.967 -32.953 1.00 56.72 101 ILE A N 1
ATOM 723 C CA . ILE A 1 101 ? 18.896 10.121 -33.027 1.00 56.72 101 ILE A CA 1
ATOM 724 C C . ILE A 1 101 ? 19.007 9.443 -34.392 1.00 56.72 101 ILE A C 1
ATOM 726 O O . ILE A 1 101 ? 17.947 9.119 -34.977 1.00 56.72 101 ILE A O 1
#

Foldseek 3Di:
DVVVVVVVVVVVCVVVVLVLLCLQEVPCSVVSVVVVVVVVVVCVVVLVVVLVVCCVPPNNVVSVVVVVVVVVVVVVVVVVDDSNNRPVVVVVVVCVVVVVD